Protein AF-A0A1T5BXU7-F1 (afdb_monomer_lite)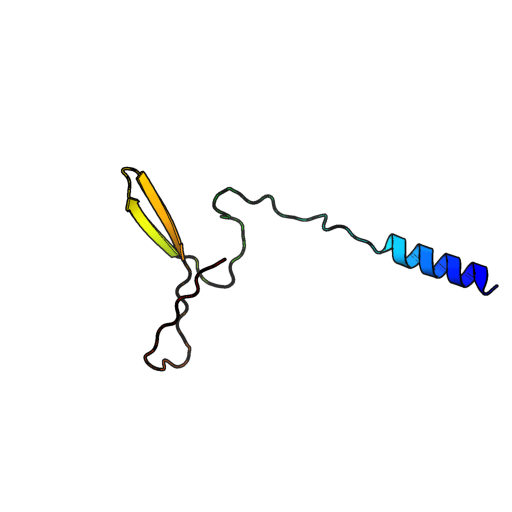

Foldseek 3Di:
DVVVVVVVVVVVVVVPPDDPPDDDDADPVSPVPDDPADWDWDWDCDPNDTDIDIDGDDDDPDDPPDDDDDDDD

Radius of gyration: 23.87 Å; chains: 1; bounding box: 66×31×40 Å

Sequence (73 aa):
MKRILLTLVTVIYLVGADAQTDRPVLDIMLSNYDYPFTVHYLDLNNQNQQLKMAYMNVRPARPNGKTVVLLHG

Organism: NCBI:txid623280

Secondary structure (DSSP, 8-state):
-HHHHHHHHHHHHHHT------PPPPPTT-TTS--SSPEEEEEEEETTEEEEEEEE-PPPSS--S----PPP-

InterPro domains:
  IPR029058 Alpha/Beta hydrolase fold [G3DSA:3.40.50.1820] (21-73)

pLDDT: mean 89.85, std 9.76, range [66.5, 98.06]

Structure (mmCIF, N/CA/C/O backbone):
data_AF-A0A1T5BXU7-F1
#
_entry.id   AF-A0A1T5BXU7-F1
#
loop_
_atom_site.group_PDB
_atom_site.id
_atom_site.type_symbol
_atom_site.label_atom_id
_atom_site.label_alt_id
_atom_site.label_comp_id
_atom_site.label_asym_id
_atom_site.label_entity_id
_atom_site.label_seq_id
_atom_site.pdbx_PDB_ins_code
_atom_site.Cartn_x
_atom_site.Cartn_y
_atom_site.Cartn_z
_atom_site.occupancy
_atom_site.B_iso_or_equiv
_atom_site.auth_seq_id
_atom_site.auth_comp_id
_atom_site.auth_asym_id
_atom_site.auth_atom_id
_atom_site.pdbx_PDB_model_num
ATOM 1 N N . MET A 1 1 ? 53.787 -3.113 -18.890 1.00 68.25 1 MET A N 1
ATOM 2 C CA . MET A 1 1 ? 52.539 -2.925 -19.668 1.00 68.25 1 MET A CA 1
ATOM 3 C C . MET A 1 1 ? 51.329 -3.607 -19.029 1.00 68.25 1 MET A C 1
ATOM 5 O O . MET A 1 1 ? 50.411 -2.895 -18.657 1.00 68.25 1 MET A O 1
ATOM 9 N N . LYS A 1 2 ? 51.332 -4.930 -18.784 1.00 70.56 2 LYS A N 1
ATOM 10 C CA . LYS A 1 2 ? 50.183 -5.645 -18.174 1.00 70.56 2 LYS A CA 1
ATOM 11 C C . LYS A 1 2 ? 49.736 -5.112 -16.799 1.00 70.56 2 LYS A C 1
ATOM 13 O O . LYS A 1 2 ? 48.545 -5.030 -16.552 1.00 70.56 2 LYS A O 1
ATOM 18 N N . ARG A 1 3 ? 50.675 -4.702 -15.932 1.00 77.94 3 ARG A N 1
ATOM 19 C CA . ARG A 1 3 ? 50.361 -4.096 -14.619 1.00 77.94 3 ARG A CA 1
ATOM 20 C C . ARG A 1 3 ? 49.634 -2.756 -14.744 1.00 77.94 3 ARG A C 1
ATOM 22 O O . ARG A 1 3 ? 48.646 -2.555 -14.064 1.00 77.94 3 ARG A O 1
ATOM 29 N N . ILE A 1 4 ? 50.085 -1.900 -15.661 1.00 83.19 4 ILE A N 1
ATOM 30 C CA . ILE A 1 4 ? 49.467 -0.593 -15.939 1.00 83.19 4 ILE A CA 1
ATOM 31 C C . ILE A 1 4 ? 48.054 -0.786 -16.499 1.00 83.19 4 ILE A C 1
ATOM 33 O O . ILE A 1 4 ? 47.127 -0.113 -16.065 1.00 83.19 4 ILE A O 1
ATOM 37 N N . LEU A 1 5 ? 47.884 -1.753 -17.407 1.00 83.81 5 LEU A N 1
ATOM 38 C CA . LEU A 1 5 ? 46.575 -2.123 -17.940 1.00 83.81 5 LEU A CA 1
ATOM 39 C C . LEU A 1 5 ? 45.637 -2.623 -16.831 1.00 83.81 5 LEU A C 1
ATOM 41 O O . LEU A 1 5 ? 44.490 -2.202 -16.776 1.00 83.81 5 LEU A O 1
ATOM 45 N N . LEU A 1 6 ? 46.132 -3.464 -15.916 1.00 82.31 6 LEU A N 1
ATOM 46 C CA . LEU A 1 6 ? 45.343 -3.958 -14.785 1.00 82.31 6 LEU A CA 1
ATOM 47 C C . LEU A 1 6 ? 44.916 -2.815 -13.852 1.00 82.31 6 LEU A C 1
ATOM 49 O O . LEU A 1 6 ? 43.761 -2.749 -13.454 1.00 82.31 6 LEU A O 1
ATOM 53 N N . THR A 1 7 ? 45.831 -1.892 -13.542 1.00 83.31 7 THR A N 1
ATOM 54 C CA . THR A 1 7 ? 45.538 -0.727 -12.699 1.00 83.31 7 THR A CA 1
ATOM 55 C C . THR A 1 7 ? 44.502 0.191 -13.347 1.00 83.31 7 THR A C 1
ATOM 57 O O . THR A 1 7 ? 43.577 0.625 -12.669 1.00 83.31 7 THR A O 1
ATOM 60 N N . LEU A 1 8 ? 44.604 0.439 -14.656 1.00 85.12 8 LEU A N 1
ATOM 61 C CA . LEU A 1 8 ? 43.624 1.234 -15.404 1.00 85.12 8 LEU A CA 1
ATOM 62 C C . LEU A 1 8 ? 42.230 0.603 -15.378 1.00 85.12 8 LEU A C 1
ATOM 64 O O . LEU A 1 8 ? 41.251 1.300 -15.131 1.00 85.12 8 LEU A O 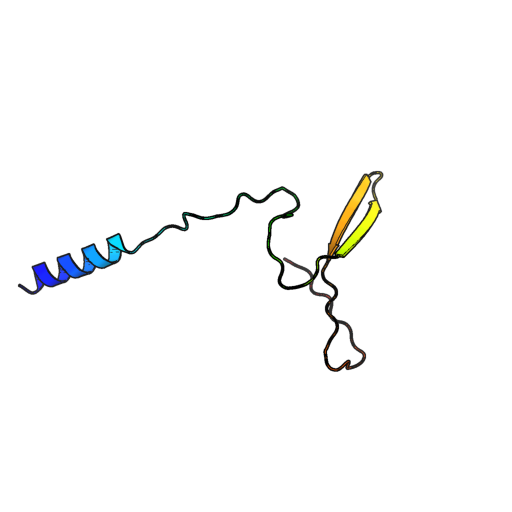1
ATOM 68 N N . VAL A 1 9 ? 42.141 -0.713 -15.577 1.00 85.12 9 VAL A N 1
ATOM 6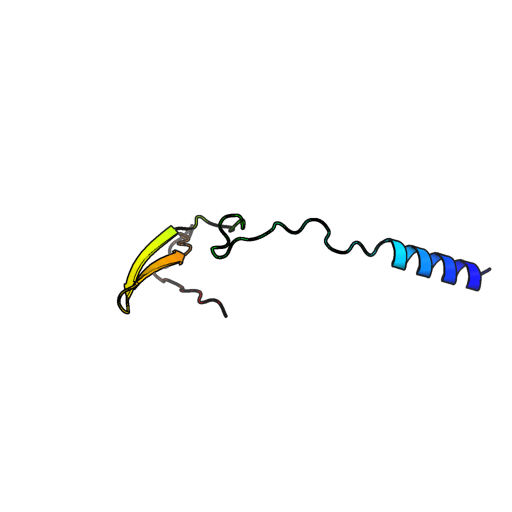9 C CA . VAL A 1 9 ? 40.870 -1.445 -15.519 1.00 85.12 9 VAL A CA 1
ATOM 70 C C . VAL A 1 9 ? 40.240 -1.323 -14.130 1.00 85.12 9 VAL A C 1
ATOM 72 O O . VAL A 1 9 ? 39.073 -0.958 -14.027 1.00 85.12 9 VAL A O 1
ATOM 75 N N . THR A 1 10 ? 41.002 -1.542 -13.057 1.00 80.44 10 THR A N 1
ATOM 76 C CA . THR A 1 10 ? 40.489 -1.417 -11.682 1.00 80.44 10 THR A CA 1
ATOM 77 C C . THR A 1 10 ? 40.010 0.001 -11.356 1.00 80.44 10 THR A C 1
ATOM 79 O O . THR A 1 10 ? 38.978 0.160 -10.710 1.00 80.44 10 THR A O 1
ATOM 82 N N . VAL A 1 11 ? 40.715 1.036 -11.824 1.00 83.00 11 VAL A N 1
ATOM 83 C CA . VAL A 1 11 ? 40.302 2.438 -11.632 1.00 83.00 11 VAL A CA 1
ATOM 84 C C . VAL A 1 11 ? 38.995 2.737 -12.373 1.00 83.00 11 VAL A C 1
ATOM 86 O O . VAL A 1 11 ? 38.117 3.376 -11.806 1.00 83.00 11 VAL A O 1
ATOM 89 N N . ILE A 1 12 ? 38.820 2.221 -13.592 1.00 82.44 12 ILE A N 1
ATOM 90 C CA . ILE A 1 12 ? 37.573 2.378 -14.360 1.00 82.44 12 ILE A CA 1
ATOM 91 C C . ILE A 1 12 ? 36.385 1.724 -13.637 1.00 82.44 12 ILE A C 1
ATOM 93 O O . ILE A 1 12 ? 35.317 2.326 -13.559 1.00 82.44 12 ILE A O 1
ATOM 97 N N . TYR A 1 13 ? 36.570 0.537 -13.050 1.00 76.19 13 TYR A N 1
ATOM 98 C CA . TYR A 1 13 ? 35.517 -0.131 -12.273 1.00 76.19 13 TYR A CA 1
ATOM 99 C C . TYR A 1 13 ? 35.112 0.637 -11.005 1.00 76.19 13 TYR A C 1
ATOM 101 O O . TYR A 1 13 ? 33.952 0.576 -10.609 1.00 76.19 13 TYR A O 1
ATOM 109 N N . LEU A 1 14 ? 36.034 1.372 -10.377 1.00 74.50 14 LEU A N 1
ATOM 110 C CA . LEU A 1 14 ? 35.737 2.172 -9.182 1.00 74.50 14 LEU A CA 1
ATOM 111 C C . LEU A 1 14 ? 34.991 3.477 -9.501 1.00 74.50 14 LEU A C 1
ATOM 113 O O . LEU A 1 14 ? 34.246 3.966 -8.659 1.00 74.50 14 LEU A O 1
ATOM 117 N N . VAL A 1 15 ? 35.171 4.034 -10.702 1.00 72.50 15 VAL A N 1
ATOM 118 C CA . VAL A 1 15 ? 34.524 5.293 -11.119 1.00 72.50 15 VAL A CA 1
ATOM 119 C C . VAL A 1 15 ? 33.065 5.084 -11.551 1.00 72.50 15 VAL A C 1
ATOM 121 O O . VAL A 1 15 ? 32.277 6.015 -11.470 1.00 72.50 15 VAL A O 1
ATOM 124 N N . GLY A 1 16 ? 32.679 3.868 -11.952 1.00 66.50 16 GLY A N 1
ATOM 125 C CA . GLY A 1 16 ? 31.298 3.526 -12.329 1.00 66.50 16 GLY A CA 1
ATOM 126 C C . GLY A 1 16 ? 30.377 3.136 -11.166 1.00 66.50 16 GLY A C 1
ATOM 127 O O . GLY A 1 16 ? 29.285 2.624 -11.402 1.00 66.50 16 GLY A O 1
ATOM 128 N N . ALA A 1 17 ? 30.814 3.303 -9.916 1.00 69.38 17 ALA A N 1
ATOM 129 C CA . ALA A 1 17 ? 29.999 3.008 -8.743 1.00 69.38 17 ALA A CA 1
ATOM 130 C C . ALA A 1 17 ? 29.085 4.200 -8.409 1.00 69.38 17 ALA A C 1
ATOM 132 O O . ALA A 1 17 ? 29.338 4.943 -7.461 1.00 69.38 17 ALA A O 1
ATOM 133 N N . ASP A 1 18 ? 28.017 4.381 -9.185 1.00 70.88 18 ASP A N 1
ATOM 134 C CA . ASP A 1 18 ? 26.958 5.329 -8.842 1.00 70.88 18 ASP A CA 1
ATOM 135 C C . ASP A 1 18 ? 26.170 4.805 -7.633 1.00 70.88 18 ASP A C 1
ATOM 137 O O . ASP A 1 18 ? 25.408 3.836 -7.709 1.00 70.88 18 ASP A O 1
ATOM 141 N N . ALA A 1 19 ? 26.356 5.449 -6.481 1.00 70.62 19 ALA A N 1
ATOM 142 C CA . ALA A 1 19 ? 25.407 5.334 -5.384 1.00 70.62 19 ALA A CA 1
ATOM 143 C C . ALA A 1 19 ? 24.076 5.968 -5.818 1.00 70.62 19 ALA A C 1
ATOM 145 O O . ALA A 1 19 ? 24.057 6.940 -6.566 1.00 70.62 19 ALA A O 1
ATOM 146 N N . GLN A 1 20 ? 22.951 5.424 -5.360 1.00 75.00 20 GLN A N 1
ATOM 147 C CA . GLN A 1 20 ? 21.625 5.851 -5.805 1.00 75.00 20 GLN A CA 1
ATOM 148 C C . GLN A 1 20 ? 21.318 7.270 -5.295 1.00 75.00 20 GLN A C 1
ATOM 150 O O . GLN A 1 20 ? 20.908 7.449 -4.149 1.00 75.00 20 GLN A O 1
ATOM 155 N N . THR A 1 21 ? 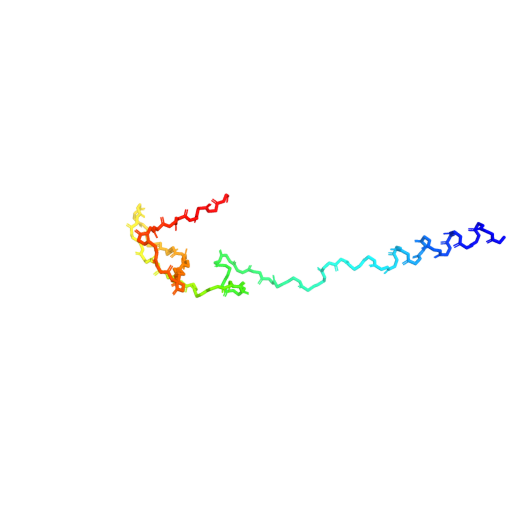21.576 8.270 -6.137 1.00 69.56 21 THR A N 1
ATOM 156 C CA . THR A 1 21 ? 21.512 9.707 -5.824 1.00 69.56 21 THR A CA 1
ATOM 157 C C . THR A 1 21 ? 20.097 10.277 -5.859 1.00 69.56 21 THR A C 1
ATOM 159 O O . THR A 1 21 ? 19.859 11.317 -5.254 1.00 69.56 21 THR A O 1
ATOM 162 N N . ASP A 1 22 ? 19.154 9.581 -6.497 1.00 76.12 22 ASP A N 1
ATOM 163 C CA . ASP A 1 22 ? 17.781 10.050 -6.708 1.00 76.12 22 ASP A CA 1
ATOM 164 C C . ASP A 1 22 ? 16.761 9.148 -6.001 1.00 76.12 22 ASP A C 1
ATOM 166 O O . ASP A 1 22 ? 16.008 8.387 -6.610 1.00 76.12 22 ASP A O 1
ATOM 170 N N . ARG A 1 23 ? 16.809 9.149 -4.664 1.00 77.06 23 ARG A N 1
ATOM 171 C CA . ARG A 1 23 ? 15.790 8.479 -3.850 1.00 77.06 23 ARG A CA 1
ATOM 172 C C . ARG A 1 23 ? 14.726 9.498 -3.461 1.00 77.06 23 ARG A C 1
ATOM 174 O O . ARG A 1 23 ? 15.062 10.437 -2.735 1.00 77.06 23 ARG A O 1
ATOM 181 N N . PRO A 1 24 ? 13.459 9.318 -3.874 1.00 84.69 24 PRO A N 1
ATOM 182 C CA . PRO A 1 24 ? 12.398 10.202 -3.427 1.00 84.69 24 PRO A CA 1
ATOM 183 C C . PRO A 1 24 ? 12.296 10.138 -1.902 1.00 84.69 24 PRO A C 1
ATOM 185 O O . PRO A 1 24 ? 12.379 9.066 -1.298 1.00 84.69 24 PRO A O 1
ATOM 188 N N . VAL A 1 25 ? 12.124 11.299 -1.274 1.00 91.31 25 VAL A N 1
ATOM 189 C CA . VAL A 1 25 ? 11.796 11.366 0.151 1.00 91.31 25 VAL A CA 1
ATOM 190 C C . VAL A 1 25 ? 10.387 10.823 0.311 1.00 91.31 25 VAL A C 1
ATOM 192 O O . VAL A 1 25 ? 9.453 11.383 -0.254 1.00 91.31 25 VAL A O 1
ATOM 195 N N . LEU A 1 26 ? 10.239 9.733 1.054 1.00 93.56 26 LEU A N 1
ATOM 196 C CA . LEU A 1 26 ? 8.946 9.099 1.279 1.00 93.56 26 LEU A CA 1
ATOM 197 C C . LEU A 1 26 ? 8.328 9.632 2.572 1.00 93.56 26 LEU A C 1
ATOM 199 O O . LEU A 1 26 ? 9.018 9.761 3.586 1.00 93.56 26 LEU A O 1
ATOM 203 N N . ASP A 1 27 ? 7.033 9.940 2.543 1.00 94.56 27 ASP A N 1
ATOM 204 C CA . ASP A 1 27 ? 6.296 10.268 3.763 1.00 94.56 27 ASP A CA 1
ATOM 205 C C . ASP A 1 27 ? 5.917 9.007 4.559 1.00 94.56 27 ASP A C 1
ATOM 207 O O . ASP A 1 27 ? 6.077 7.874 4.106 1.00 94.56 27 ASP A O 1
ATOM 211 N N . ILE A 1 28 ? 5.393 9.212 5.769 1.00 94.75 28 ILE A N 1
ATOM 212 C CA . ILE A 1 28 ? 5.000 8.137 6.693 1.00 94.75 28 ILE A CA 1
ATOM 213 C C . ILE A 1 28 ? 3.939 7.182 6.118 1.00 94.75 28 ILE A C 1
ATOM 215 O O . ILE A 1 28 ? 3.859 6.030 6.535 1.00 94.75 28 ILE A O 1
ATOM 219 N N . MET A 1 29 ? 3.136 7.652 5.165 1.00 94.62 29 MET A N 1
ATOM 220 C CA . MET A 1 29 ? 2.100 6.882 4.482 1.00 94.62 29 MET A CA 1
ATOM 221 C C . MET A 1 29 ? 2.560 6.356 3.118 1.00 94.62 29 MET A C 1
ATOM 223 O O . MET A 1 29 ? 1.759 5.722 2.430 1.00 94.62 29 MET A O 1
ATOM 227 N N . LEU A 1 30 ? 3.812 6.614 2.718 1.00 95.06 30 LEU A N 1
ATOM 228 C CA . LEU A 1 30 ? 4.343 6.302 1.391 1.00 95.06 30 LEU A CA 1
ATOM 229 C C . LEU A 1 30 ? 3.449 6.859 0.267 1.00 95.06 30 LEU A C 1
ATOM 231 O O . LEU A 1 30 ? 3.243 6.190 -0.746 1.00 95.06 30 LEU A O 1
ATOM 235 N N . SER A 1 31 ? 2.865 8.053 0.446 1.00 91.69 31 SER A N 1
ATOM 236 C CA . SER A 1 31 ? 1.847 8.568 -0.486 1.00 91.69 31 SER A CA 1
ATOM 237 C C . SER A 1 31 ? 2.395 8.904 -1.876 1.00 91.69 31 SER A C 1
ATOM 239 O O . SER A 1 31 ? 1.642 8.933 -2.847 1.00 91.69 31 SER A O 1
ATOM 241 N N . ASN A 1 32 ? 3.708 9.104 -1.976 1.00 91.88 32 ASN A N 1
ATOM 242 C CA . ASN A 1 32 ? 4.445 9.344 -3.213 1.00 91.88 32 ASN A CA 1
ATOM 243 C C . ASN A 1 32 ? 5.218 8.116 -3.721 1.00 91.88 32 ASN A C 1
ATOM 245 O O . ASN A 1 32 ? 6.104 8.257 -4.562 1.00 91.88 32 ASN A O 1
ATOM 249 N N . TYR A 1 33 ? 4.922 6.926 -3.195 1.00 93.06 33 TYR A N 1
ATOM 250 C CA . TYR A 1 33 ? 5.462 5.682 -3.725 1.00 93.06 33 TYR A CA 1
ATOM 251 C C . TYR A 1 33 ? 4.553 5.1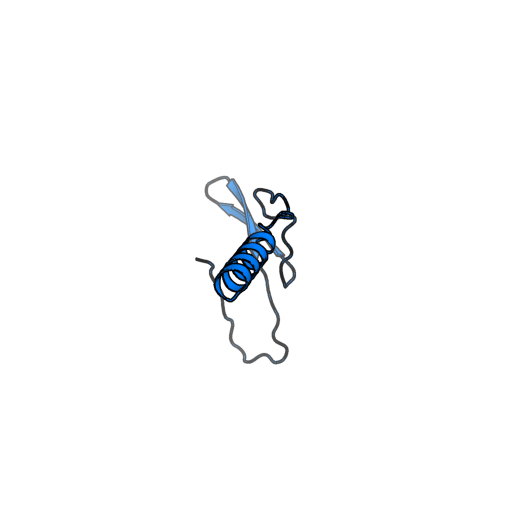38 -4.832 1.00 93.06 33 TYR A C 1
ATOM 253 O O . TYR A 1 33 ? 3.347 4.979 -4.635 1.00 93.06 33 TYR A O 1
ATOM 261 N N . ASP A 1 34 ? 5.136 4.804 -5.982 1.00 93.06 34 ASP A N 1
ATOM 262 C CA . ASP A 1 34 ? 4.392 4.249 -7.109 1.00 93.06 34 ASP A CA 1
ATOM 263 C C . ASP A 1 34 ? 4.115 2.755 -6.911 1.00 93.06 34 ASP A C 1
ATOM 265 O O . ASP A 1 34 ? 4.999 1.900 -7.011 1.00 93.06 34 ASP A O 1
ATOM 269 N N . TYR A 1 35 ? 2.850 2.428 -6.652 1.00 95.50 35 TYR A N 1
ATOM 270 C CA . TYR A 1 35 ? 2.384 1.048 -6.569 1.00 95.50 35 TYR A CA 1
ATOM 271 C C . TYR A 1 35 ? 1.977 0.516 -7.953 1.00 95.50 35 TYR A C 1
ATOM 273 O O . TYR A 1 35 ? 1.412 1.253 -8.763 1.00 95.50 35 TYR A O 1
ATOM 281 N N . PRO A 1 36 ? 2.181 -0.785 -8.234 1.00 96.06 36 PRO A N 1
ATOM 282 C CA . PRO A 1 36 ? 1.864 -1.373 -9.540 1.00 96.06 36 PRO A CA 1
ATOM 283 C C . PRO A 1 36 ? 0.357 -1.497 -9.820 1.00 96.06 36 PRO A C 1
ATOM 285 O O . PRO A 1 36 ? -0.038 -1.775 -10.952 1.00 96.06 36 PRO A O 1
ATOM 288 N N . PHE A 1 37 ? -0.491 -1.313 -8.805 1.00 96.69 37 PHE A N 1
ATOM 289 C CA . PHE A 1 37 ? -1.946 -1.345 -8.925 1.00 96.69 37 PHE A CA 1
ATOM 290 C C . PHE A 1 37 ? -2.578 -0.226 -8.093 1.00 96.69 37 PHE A C 1
ATOM 292 O O . PHE A 1 37 ? -1.939 0.355 -7.217 1.00 96.69 37 PHE A O 1
ATOM 299 N N . THR A 1 38 ? -3.858 0.058 -8.345 1.00 96.38 38 THR A N 1
ATOM 300 C CA . THR A 1 38 ? -4.608 1.078 -7.606 1.00 96.38 38 THR A CA 1
ATOM 301 C C . THR A 1 38 ? -4.636 0.773 -6.111 1.00 96.38 38 THR A C 1
ATOM 303 O O . THR A 1 38 ? -5.110 -0.284 -5.685 1.00 96.38 38 THR A O 1
ATOM 306 N N . VAL A 1 39 ? -4.165 1.735 -5.318 1.00 97.06 39 VAL A N 1
ATOM 307 C CA . VAL A 1 39 ? -4.279 1.703 -3.862 1.00 97.06 39 VAL A CA 1
ATOM 308 C C . VAL A 1 39 ? -5.685 2.138 -3.467 1.00 97.06 39 VAL A C 1
ATOM 310 O O . VAL A 1 39 ? -6.138 3.239 -3.780 1.00 97.06 39 VAL A O 1
ATOM 313 N N . HIS A 1 40 ? -6.376 1.255 -2.767 1.00 97.25 40 HIS A N 1
ATOM 314 C CA . HIS A 1 40 ? -7.634 1.526 -2.094 1.00 97.25 40 HIS A CA 1
ATOM 315 C C . HIS A 1 40 ? -7.387 1.705 -0.600 1.00 97.25 40 HIS A C 1
ATOM 317 O O . HIS A 1 40 ? -6.351 1.299 -0.071 1.00 97.25 40 HIS A O 1
ATOM 323 N N . TYR A 1 41 ? -8.367 2.280 0.091 1.00 97.12 41 TYR A N 1
ATOM 324 C CA . TYR A 1 41 ? -8.292 2.484 1.527 1.00 97.12 41 TYR A CA 1
ATOM 325 C C . TYR A 1 41 ? -9.543 1.971 2.223 1.00 97.12 41 TYR A C 1
ATOM 327 O O . TYR A 1 41 ? -10.655 2.132 1.722 1.00 97.12 41 TYR A O 1
ATOM 335 N N . LEU A 1 42 ? -9.334 1.335 3.370 1.00 97.75 42 LEU A N 1
ATOM 336 C CA . LEU A 1 42 ? -10.379 0.948 4.303 1.00 97.75 42 LEU A CA 1
ATOM 337 C C . LEU A 1 42 ? -10.230 1.802 5.562 1.00 97.75 42 LEU A C 1
ATOM 339 O O . LEU A 1 42 ? -9.188 1.743 6.220 1.00 97.75 42 LEU A O 1
ATOM 343 N N . ASP A 1 43 ? -11.261 2.578 5.881 1.00 97.94 43 ASP A N 1
ATOM 344 C CA . ASP A 1 43 ? -11.324 3.342 7.124 1.00 97.94 43 ASP A CA 1
ATOM 345 C C . ASP A 1 43 ? -11.753 2.418 8.271 1.00 97.94 43 ASP A C 1
ATOM 347 O O . ASP A 1 43 ? -12.676 1.610 8.137 1.00 97.94 43 ASP A O 1
ATOM 351 N N . LEU A 1 44 ? -11.050 2.508 9.395 1.00 97.81 44 LEU A N 1
ATOM 352 C CA . LEU A 1 44 ? -11.189 1.616 10.539 1.00 97.81 44 LEU A CA 1
ATOM 353 C C . LEU A 1 44 ? -11.296 2.438 11.822 1.00 97.81 44 LEU A C 1
ATOM 355 O O . LEU A 1 44 ? -10.552 3.391 12.017 1.00 97.81 44 LEU A O 1
ATOM 359 N N . ASN A 1 45 ? -12.163 2.017 12.739 1.00 98.06 45 ASN A N 1
ATOM 360 C CA . ASN A 1 45 ? -12.161 2.511 14.113 1.00 98.06 45 ASN A CA 1
ATOM 361 C C . ASN A 1 45 ? -11.768 1.356 15.036 1.00 98.06 45 ASN A C 1
ATOM 363 O O . ASN A 1 45 ? -12.526 0.396 15.177 1.00 98.06 45 ASN A O 1
ATOM 367 N N . ASN A 1 46 ? -10.570 1.414 15.613 1.00 97.50 46 ASN A N 1
ATOM 368 C CA . ASN A 1 46 ? -10.043 0.356 16.469 1.00 97.50 46 ASN A CA 1
ATOM 369 C C . ASN A 1 46 ? -9.233 0.960 17.617 1.00 97.50 46 ASN A C 1
ATOM 371 O O . ASN A 1 46 ? -8.503 1.923 17.412 1.00 97.50 46 ASN A O 1
ATOM 375 N N . GLN A 1 47 ? -9.349 0.392 18.820 1.00 96.12 47 GLN A N 1
ATOM 376 C CA . GLN A 1 47 ? -8.626 0.854 20.017 1.00 96.12 47 GLN A CA 1
ATOM 377 C C . GLN A 1 47 ? -8.771 2.369 20.274 1.00 96.12 47 GLN A C 1
ATOM 379 O O . GLN A 1 47 ? -7.818 3.043 20.650 1.00 96.12 47 GLN A O 1
ATOM 384 N N . ASN A 1 48 ? -9.978 2.907 20.068 1.00 97.19 48 ASN A N 1
ATOM 385 C CA . ASN A 1 48 ? -10.302 4.336 20.180 1.00 97.19 48 ASN A CA 1
ATOM 386 C C . ASN A 1 48 ? -9.527 5.243 19.202 1.00 97.19 48 ASN A C 1
ATOM 388 O O . ASN A 1 48 ? -9.391 6.442 19.446 1.00 97.19 48 ASN A O 1
ATOM 392 N N . GLN A 1 49 ? -9.037 4.690 18.091 1.00 97.94 49 GLN A N 1
ATOM 393 C CA . GLN A 1 49 ? -8.334 5.424 17.045 1.00 97.94 49 GLN A CA 1
ATOM 394 C C . GLN A 1 49 ? -9.035 5.264 15.697 1.00 97.94 49 GLN A C 1
ATOM 396 O O . GLN A 1 49 ? -9.460 4.170 15.323 1.00 97.94 49 GLN A O 1
ATOM 401 N N . GLN A 1 50 ? -9.102 6.366 14.948 1.00 97.94 50 GLN A N 1
ATOM 402 C CA . GLN A 1 50 ? -9.432 6.343 13.526 1.00 97.94 50 GLN A CA 1
ATOM 403 C C . GLN A 1 50 ? -8.162 5.983 12.753 1.00 97.94 50 GLN A C 1
ATOM 405 O O . GLN A 1 50 ? -7.165 6.702 12.809 1.00 97.94 50 GLN A O 1
ATOM 410 N N . LEU A 1 51 ? -8.194 4.847 12.070 1.00 96.94 51 LEU A N 1
ATOM 411 C CA . LEU A 1 51 ? -7.092 4.270 11.315 1.00 96.94 51 LEU A CA 1
ATOM 412 C C . LEU A 1 51 ? -7.495 4.124 9.847 1.00 96.94 51 LEU A C 1
ATOM 414 O O . LEU A 1 51 ? -8.675 4.070 9.507 1.00 96.94 51 LEU A O 1
ATOM 418 N N . LYS A 1 52 ? -6.494 4.015 8.975 1.00 96.19 52 LYS A N 1
ATOM 419 C CA . LYS A 1 52 ? -6.687 3.852 7.535 1.00 96.19 52 LYS A CA 1
ATOM 420 C C . LYS A 1 52 ? -5.746 2.777 7.015 1.00 96.19 52 LYS A C 1
ATOM 422 O O . LYS A 1 52 ? -4.534 2.894 7.168 1.00 96.19 52 LYS A O 1
ATOM 427 N N . MET A 1 53 ? -6.301 1.734 6.404 1.00 96.81 53 MET A N 1
ATOM 428 C CA . MET A 1 53 ? -5.530 0.620 5.852 1.00 96.81 53 MET A CA 1
ATOM 429 C C . MET A 1 53 ? -5.479 0.721 4.331 1.00 96.81 53 MET A C 1
ATOM 431 O O . MET A 1 53 ? -6.517 0.664 3.672 1.00 96.81 53 MET A O 1
ATOM 435 N N . ALA A 1 54 ? -4.276 0.863 3.781 1.00 97.06 54 ALA A N 1
ATOM 436 C CA . ALA A 1 54 ? -4.041 0.800 2.344 1.00 97.06 54 ALA A CA 1
ATOM 437 C C . ALA A 1 54 ? -4.036 -0.662 1.867 1.00 97.06 54 ALA A C 1
ATOM 439 O O . ALA A 1 54 ? -3.447 -1.523 2.518 1.00 97.06 54 ALA A O 1
ATOM 440 N N . TYR A 1 55 ? -4.677 -0.952 0.735 1.00 97.31 55 TYR A N 1
ATOM 441 C CA . TYR A 1 55 ? -4.661 -2.280 0.117 1.00 97.31 55 TYR A CA 1
ATOM 442 C C . TYR A 1 55 ? -4.814 -2.188 -1.403 1.00 97.31 55 TYR A C 1
ATOM 444 O O . TYR A 1 55 ? -5.364 -1.223 -1.928 1.00 97.31 55 TYR A O 1
ATOM 452 N N . MET A 1 56 ? -4.369 -3.217 -2.123 1.00 97.75 56 MET A N 1
ATOM 453 C CA . MET A 1 56 ? -4.625 -3.367 -3.557 1.00 97.75 56 MET A CA 1
ATOM 454 C C . MET A 1 56 ? -5.604 -4.521 -3.775 1.00 97.75 56 MET A C 1
ATOM 456 O O . MET A 1 56 ? -5.432 -5.599 -3.209 1.00 97.75 56 MET A O 1
ATOM 460 N N . ASN A 1 57 ? -6.627 -4.306 -4.604 1.00 97.25 57 ASN A N 1
ATOM 461 C CA . ASN A 1 57 ? -7.576 -5.346 -4.999 1.00 97.25 57 ASN A CA 1
ATOM 462 C C . ASN A 1 57 ? -7.490 -5.571 -6.509 1.00 97.25 57 ASN A C 1
ATOM 464 O O . ASN A 1 57 ? -8.039 -4.807 -7.302 1.00 97.25 57 ASN A O 1
ATOM 468 N N . VAL A 1 58 ? -6.774 -6.622 -6.902 1.00 96.62 58 VAL A N 1
ATOM 469 C CA . VAL A 1 58 ? -6.464 -6.905 -8.306 1.00 96.62 58 VAL A CA 1
ATOM 470 C C . VAL A 1 58 ? -7.413 -7.972 -8.842 1.00 96.62 58 VAL A C 1
ATOM 472 O O . VAL A 1 58 ? -7.416 -9.113 -8.379 1.00 96.62 58 VAL A O 1
ATOM 475 N N . ARG A 1 59 ? -8.219 -7.616 -9.850 1.00 95.62 59 ARG A N 1
ATOM 476 C CA . ARG A 1 59 ? -9.119 -8.568 -10.518 1.00 95.62 59 ARG A CA 1
ATOM 477 C C . ARG A 1 59 ? -8.344 -9.442 -11.511 1.00 95.62 59 ARG A C 1
ATOM 479 O O . ARG A 1 59 ? -7.577 -8.905 -12.309 1.00 95.62 59 ARG A O 1
ATOM 486 N N . PRO A 1 60 ? -8.563 -10.768 -11.530 1.00 95.94 60 PRO A N 1
ATOM 487 C CA . PRO A 1 60 ? -7.941 -11.639 -12.518 1.00 95.94 60 PRO A CA 1
ATOM 488 C C . PRO A 1 60 ? -8.602 -11.469 -13.891 1.00 95.94 60 PRO A C 1
ATOM 490 O O . PRO A 1 60 ? -9.809 -11.255 -13.987 1.00 95.94 60 PRO A O 1
ATOM 493 N N . ALA A 1 61 ? -7.836 -11.669 -14.966 1.00 97.00 61 ALA A N 1
ATOM 494 C CA . ALA A 1 61 ? -8.383 -11.688 -16.326 1.00 97.00 61 ALA A CA 1
ATOM 495 C C . ALA A 1 61 ? -9.335 -12.878 -16.568 1.00 97.00 61 ALA A C 1
ATOM 497 O O . ALA A 1 61 ? -10.283 -12.776 -17.342 1.00 97.00 61 ALA A O 1
ATOM 498 N N . ARG A 1 62 ? -9.084 -14.017 -15.908 1.00 97.94 62 ARG A N 1
ATOM 499 C CA . ARG A 1 62 ? -9.919 -15.227 -15.959 1.00 97.94 62 ARG A CA 1
ATOM 500 C C . ARG A 1 62 ? -10.147 -15.748 -14.534 1.00 97.94 62 ARG A C 1
ATOM 502 O O . ARG A 1 62 ? -9.242 -16.371 -13.980 1.00 97.94 62 ARG A O 1
ATOM 509 N N . PRO A 1 63 ? -11.307 -15.470 -13.915 1.00 97.19 63 PRO A N 1
ATOM 510 C CA . PRO A 1 63 ? -11.603 -15.919 -12.556 1.00 97.19 63 PRO A CA 1
ATOM 511 C C . PRO A 1 63 ? -11.649 -17.449 -12.451 1.00 97.19 63 PRO A C 1
ATOM 513 O O . PRO A 1 63 ? -12.248 -18.112 -13.292 1.00 97.19 63 PRO A O 1
ATOM 516 N N . 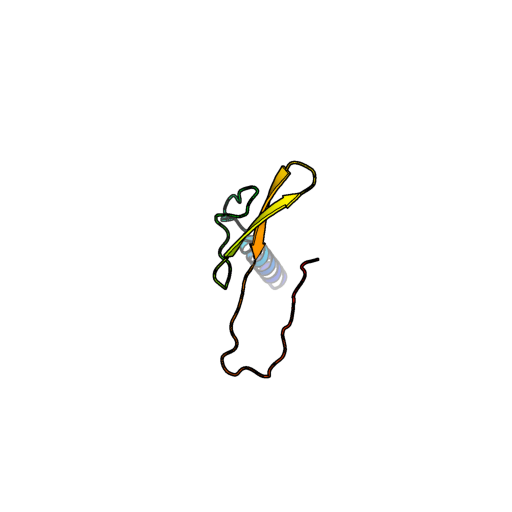ASN A 1 64 ? -11.059 -18.003 -11.391 1.00 97.81 64 ASN A N 1
ATOM 517 C CA . ASN A 1 64 ? -11.092 -19.441 -11.079 1.00 97.81 64 ASN A CA 1
ATOM 518 C C . ASN A 1 64 ? -11.905 -19.764 -9.807 1.00 97.81 64 ASN A C 1
ATOM 520 O O . ASN A 1 64 ? -11.824 -20.876 -9.288 1.00 97.81 64 ASN A O 1
ATOM 524 N N . GLY A 1 65 ? -12.649 -18.784 -9.281 1.00 98.06 65 GLY A N 1
ATOM 525 C CA . GLY A 1 65 ? -13.479 -18.923 -8.080 1.00 98.06 65 GLY A CA 1
ATOM 526 C C . GLY A 1 65 ? -12.723 -18.897 -6.746 1.00 98.06 65 GLY A C 1
ATOM 527 O O . GLY A 1 65 ? -13.339 -19.137 -5.713 1.00 98.06 65 GLY A O 1
ATOM 528 N N . LYS A 1 66 ? -11.413 -18.617 -6.737 1.00 97.94 66 LYS A N 1
ATOM 529 C CA . LYS A 1 66 ? -10.595 -18.535 -5.516 1.00 97.94 66 LYS A CA 1
ATOM 530 C C . LYS A 1 66 ? -10.050 -17.125 -5.295 1.00 97.94 66 LYS A C 1
ATOM 532 O O . LYS A 1 66 ? -9.841 -16.378 -6.249 1.00 97.94 66 LYS A O 1
ATOM 537 N N . THR A 1 67 ? -9.750 -16.813 -4.036 1.00 97.62 67 THR A N 1
ATOM 538 C CA . THR A 1 67 ? -9.129 -15.551 -3.611 1.00 97.62 67 THR A CA 1
ATOM 539 C C . THR A 1 67 ? -7.807 -15.839 -2.910 1.00 97.62 67 THR A C 1
ATOM 541 O O . THR A 1 67 ? -7.727 -16.756 -2.095 1.00 97.62 67 THR A O 1
ATOM 544 N N . VAL A 1 68 ? -6.778 -15.050 -3.219 1.00 97.25 68 VAL A N 1
ATOM 545 C CA . VAL A 1 68 ? -5.480 -15.076 -2.534 1.00 97.25 68 VAL A CA 1
ATOM 546 C C . VAL A 1 68 ? -5.316 -13.766 -1.776 1.00 97.25 68 VAL A C 1
ATOM 548 O O . VAL A 1 68 ? -5.583 -12.701 -2.328 1.00 97.25 68 VAL A O 1
ATOM 551 N N . VAL A 1 69 ? -4.865 -13.850 -0.526 1.00 97.75 69 VAL A N 1
ATOM 552 C CA . VAL A 1 69 ? -4.486 -12.689 0.284 1.00 97.75 69 VAL A CA 1
ATOM 553 C C . VAL A 1 69 ? -2.977 -12.726 0.464 1.00 97.75 69 VAL A C 1
ATOM 555 O O . VAL A 1 69 ? -2.435 -13.723 0.938 1.00 97.75 69 VAL A O 1
ATOM 558 N N . LEU A 1 70 ? -2.306 -11.651 0.060 1.00 97.31 70 LEU A N 1
ATOM 559 C CA . LEU A 1 70 ? -0.876 -11.469 0.271 1.00 97.31 70 LEU A CA 1
ATOM 560 C C . LEU A 1 70 ? -0.690 -10.561 1.485 1.00 97.31 70 LEU A C 1
ATOM 562 O O . LEU A 1 70 ? -1.145 -9.420 1.476 1.00 97.31 70 LEU A O 1
ATOM 566 N N . LEU A 1 71 ? -0.046 -11.084 2.524 1.00 96.19 71 LEU A N 1
ATOM 567 C CA . LEU A 1 71 ? 0.334 -10.328 3.712 1.00 96.19 71 LEU A CA 1
ATOM 568 C C . LEU A 1 71 ? 1.828 -10.034 3.611 1.00 96.19 71 LEU A C 1
ATOM 570 O O . LEU A 1 71 ? 2.613 -10.948 3.353 1.00 96.19 71 LEU A O 1
ATOM 574 N N . HIS A 1 72 ? 2.205 -8.765 3.747 1.00 91.12 72 HIS A N 1
ATOM 575 C CA . HIS A 1 72 ? 3.613 -8.382 3.729 1.00 91.12 72 HIS A CA 1
ATOM 576 C C . HIS A 1 72 ? 4.326 -8.897 4.991 1.00 91.12 72 HIS A C 1
ATOM 578 O O . HIS A 1 72 ? 3.684 -9.150 6.014 1.00 91.12 72 HIS A O 1
ATOM 584 N N . GLY A 1 73 ? 5.643 -9.081 4.880 1.00 91.88 73 GLY A N 1
ATOM 585 C CA . GLY A 1 73 ? 6.518 -9.412 6.008 1.00 91.88 73 GLY A CA 1
ATOM 586 C C . GLY A 1 73 ? 6.953 -8.194 6.806 1.00 91.88 73 GLY A C 1
ATOM 587 O O . GLY A 1 73 ? 6.596 -7.059 6.406 1.00 91.88 73 GLY A O 1
#